Protein AF-A0A8H6Z156-F1 (afdb_monomer_lite)

pLDDT: mean 81.82, std 13.38, range [43.88, 96.25]

InterPro domains:
  IPR012334 Pectin lyase fold [G3DSA:2.160.20.10] (2-120)

Sequence (120 aa):
MHRRYFENVWVWNADHDLEDPNQTQINAFSGRGVLIESTKGPVWLVGTASEHHVIHQYAFHKTQNLYATPYFQPTPKPPAPLSINPTYGDPSSDTNDAWGLVISSSYNIFVYGARLYSFF

Radius of gyration: 14.64 Å; chains: 1; bounding box: 39×29×43 Å

Foldseek 3Di:
DDEAEDEPAEADFAQFDPPDPVRHGDDGEAAEAAAAQDQDYDYEAHHYEAEDYAQEREEYENHENYEEAYEYEWDDFPPPPDDDDVVRVTDDSPDRTHYHYHYYNYDNYHYDHYHYDYDD

Structure (mmCIF, N/CA/C/O backbone):
data_AF-A0A8H6Z156-F1
#
_entry.id   AF-A0A8H6Z156-F1
#
loop_
_atom_site.group_PDB
_atom_site.id
_atom_site.type_symbol
_atom_site.label_atom_id
_atom_site.label_alt_id
_atom_site.label_comp_id
_atom_site.label_asym_id
_atom_site.label_entity_id
_atom_site.label_seq_id
_atom_site.pdbx_PDB_ins_code
_atom_site.Cartn_x
_atom_site.Cartn_y
_atom_site.Cartn_z
_atom_site.occupancy
_atom_site.B_iso_or_equiv
_atom_site.auth_seq_id
_atom_site.auth_comp_id
_atom_site.auth_asym_id
_atom_site.auth_atom_id
_atom_site.pdbx_PDB_model_num
ATOM 1 N N . MET A 1 1 ? -24.969 1.685 10.508 1.00 53.16 1 MET A N 1
ATOM 2 C CA . MET A 1 1 ? -23.613 1.087 10.493 1.00 53.16 1 MET A CA 1
ATOM 3 C C . MET A 1 1 ? -23.134 1.094 9.053 1.00 53.16 1 MET A C 1
ATOM 5 O O . MET A 1 1 ? -23.853 0.562 8.222 1.00 53.16 1 MET A O 1
ATOM 9 N N . HIS A 1 2 ? -21.999 1.719 8.740 1.00 67.88 2 HIS A N 1
ATOM 10 C CA . HIS A 1 2 ? -21.467 1.719 7.373 1.00 67.88 2 HIS A CA 1
ATOM 11 C C . HIS A 1 2 ? -20.406 0.626 7.267 1.00 67.88 2 HIS A C 1
ATOM 13 O O . HIS A 1 2 ? -19.397 0.687 7.964 1.00 67.88 2 HIS A O 1
ATOM 19 N N . ARG A 1 3 ? -20.680 -0.386 6.442 1.00 84.06 3 ARG A N 1
ATOM 20 C CA . ARG A 1 3 ? -19.738 -1.457 6.096 1.00 84.06 3 ARG A CA 1
ATOM 21 C C . ARG A 1 3 ? -18.994 -1.043 4.832 1.00 84.06 3 ARG A C 1
ATOM 23 O O . ARG A 1 3 ? -19.595 -0.402 3.973 1.00 84.06 3 ARG A O 1
ATOM 30 N N . ARG A 1 4 ? -17.719 -1.409 4.712 1.00 90.69 4 ARG A N 1
ATOM 31 C CA . ARG A 1 4 ? -16.949 -1.224 3.472 1.00 90.69 4 ARG A CA 1
ATOM 32 C C . ARG A 1 4 ? -16.453 -2.579 2.988 1.00 90.69 4 ARG A C 1
ATOM 34 O O . ARG A 1 4 ? -15.948 -3.360 3.791 1.00 90.69 4 ARG A O 1
ATOM 41 N N . TYR A 1 5 ? -16.632 -2.848 1.703 1.00 92.25 5 TYR A N 1
ATOM 42 C CA . TYR A 1 5 ? -16.248 -4.100 1.063 1.00 92.25 5 TYR A CA 1
ATOM 43 C C . TYR A 1 5 ? -15.506 -3.768 -0.224 1.00 92.25 5 TYR A C 1
ATOM 45 O O . TYR A 1 5 ? -16.060 -3.089 -1.087 1.00 92.25 5 TYR A O 1
ATOM 53 N N . PHE A 1 6 ? -14.261 -4.214 -0.317 1.00 94.25 6 PHE A N 1
ATOM 54 C CA . PHE A 1 6 ? -13.412 -4.068 -1.487 1.00 94.25 6 PHE A CA 1
ATOM 55 C C . PHE A 1 6 ? -12.941 -5.459 -1.886 1.00 94.25 6 PHE A C 1
ATOM 57 O O . PHE A 1 6 ? -12.284 -6.140 -1.098 1.00 94.25 6 PHE A O 1
ATOM 64 N N . GLU A 1 7 ? -13.286 -5.868 -3.099 1.00 90.88 7 GLU A N 1
ATOM 65 C CA . GLU A 1 7 ? -12.881 -7.145 -3.671 1.00 90.88 7 GLU A CA 1
ATOM 66 C C . GLU A 1 7 ? -12.267 -6.919 -5.043 1.00 90.88 7 GLU A C 1
ATOM 68 O O . GLU A 1 7 ? -12.774 -6.096 -5.805 1.00 90.88 7 GLU A O 1
ATOM 73 N N . ASN A 1 8 ? -11.179 -7.637 -5.333 1.00 85.88 8 ASN A N 1
ATOM 74 C CA . ASN A 1 8 ? -10.465 -7.552 -6.607 1.00 85.88 8 ASN A CA 1
ATOM 75 C C . ASN A 1 8 ? -10.062 -6.108 -6.971 1.00 85.88 8 ASN A C 1
ATOM 77 O O . ASN A 1 8 ? -10.282 -5.631 -8.084 1.00 85.88 8 ASN A O 1
ATOM 81 N N . VAL A 1 9 ? -9.510 -5.389 -5.989 1.00 93.69 9 VAL A N 1
ATOM 82 C CA . VAL A 1 9 ? -9.015 -4.019 -6.164 1.00 93.69 9 VAL A CA 1
ATOM 83 C C . VAL A 1 9 ? -7.495 -4.039 -6.192 1.00 93.69 9 VAL A C 1
ATOM 85 O O . VAL A 1 9 ? -6.869 -4.453 -5.215 1.00 93.69 9 VAL A O 1
ATOM 88 N N . TRP A 1 10 ? -6.920 -3.535 -7.282 1.00 93.12 10 TRP A N 1
ATOM 89 C CA . TRP A 1 10 ? -5.481 -3.351 -7.434 1.00 93.12 10 TRP A CA 1
ATOM 90 C C . TRP A 1 10 ? -5.141 -1.860 -7.432 1.00 93.12 10 TRP A C 1
ATOM 92 O O . TRP A 1 10 ? -5.555 -1.106 -8.310 1.00 93.12 10 TRP A O 1
ATOM 102 N N . VAL A 1 11 ? -4.424 -1.429 -6.399 1.00 95.88 11 VAL A N 1
ATOM 103 C CA . VAL A 1 11 ? -3.926 -0.063 -6.229 1.00 95.88 11 VAL A CA 1
ATOM 104 C C . VAL A 1 11 ? -2.462 -0.049 -6.657 1.00 95.88 11 VAL A C 1
ATOM 106 O O . VAL A 1 11 ? -1.562 -0.223 -5.840 1.00 95.88 11 VAL A O 1
ATOM 109 N N . TRP A 1 12 ? -2.244 0.079 -7.959 1.00 93.75 12 TRP A N 1
ATOM 110 C CA . TRP A 1 12 ? -0.927 -0.033 -8.578 1.00 93.75 12 TRP A CA 1
ATOM 111 C C . TRP A 1 12 ? -0.348 1.348 -8.888 1.00 93.75 12 TRP A C 1
ATOM 113 O O . TRP A 1 12 ? -0.961 2.136 -9.613 1.00 93.75 12 TRP A O 1
ATOM 123 N N . ASN A 1 13 ? 0.830 1.648 -8.344 1.00 93.00 13 ASN A N 1
ATOM 124 C CA . ASN A 1 13 ? 1.691 2.694 -8.879 1.00 93.00 13 ASN A CA 1
ATOM 125 C C . ASN A 1 13 ? 2.601 2.066 -9.947 1.00 93.00 13 ASN A C 1
ATOM 127 O O . ASN A 1 13 ? 3.186 1.014 -9.712 1.00 93.00 13 ASN A O 1
ATOM 131 N N . ALA A 1 14 ? 2.676 2.673 -11.129 1.00 92.94 14 ALA A N 1
ATOM 132 C CA . ALA A 1 14 ? 3.244 2.007 -12.295 1.00 92.94 14 ALA A CA 1
ATOM 133 C C . ALA A 1 14 ? 4.758 1.770 -12.172 1.00 92.94 14 ALA A C 1
ATOM 135 O O . ALA A 1 14 ? 5.519 2.721 -11.990 1.00 92.94 14 ALA A O 1
ATOM 136 N N . ASP A 1 15 ? 5.187 0.513 -12.311 1.00 91.44 15 ASP A N 1
ATOM 137 C CA . ASP A 1 15 ? 6.601 0.124 -12.406 1.00 91.44 15 ASP A CA 1
ATOM 138 C C . ASP A 1 15 ? 7.095 0.004 -13.860 1.00 91.44 15 ASP A C 1
ATOM 140 O O . ASP A 1 15 ? 8.297 0.085 -14.111 1.00 91.44 15 ASP A O 1
ATOM 144 N N . HIS A 1 16 ? 6.183 -0.124 -14.828 1.00 93.25 16 HIS A N 1
ATOM 145 C CA . HIS A 1 16 ? 6.489 -0.169 -16.260 1.00 93.25 16 HIS A CA 1
ATOM 146 C C . HIS A 1 16 ? 5.397 0.496 -17.107 1.00 93.25 16 HIS A C 1
ATOM 148 O O . HIS A 1 16 ? 4.269 0.704 -16.656 1.00 93.25 16 HIS A O 1
ATOM 154 N N . ASP A 1 17 ? 5.750 0.839 -18.345 1.00 93.50 17 ASP A N 1
ATOM 155 C CA . ASP A 1 17 ? 4.799 1.303 -19.356 1.00 93.50 17 ASP A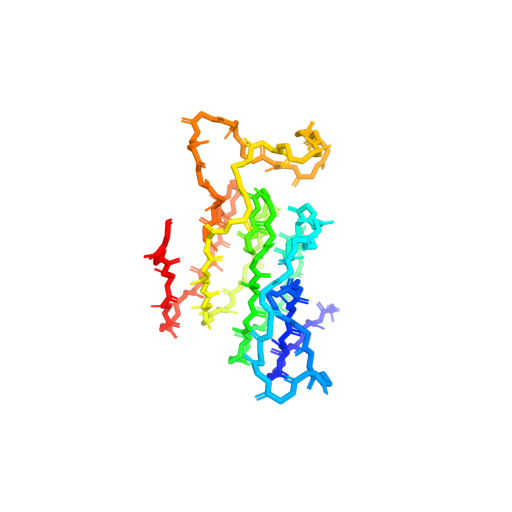 CA 1
ATOM 156 C C . ASP A 1 17 ? 3.953 0.124 -19.873 1.00 93.50 17 ASP A C 1
ATOM 158 O O . ASP A 1 17 ? 4.497 -0.882 -20.332 1.00 93.50 17 ASP A O 1
ATOM 162 N N . LEU A 1 18 ? 2.624 0.247 -19.790 1.00 93.75 18 LEU A N 1
ATOM 163 C CA . LEU A 1 18 ? 1.677 -0.783 -20.235 1.00 93.75 18 LEU A CA 1
ATOM 164 C C . LEU A 1 18 ? 1.612 -0.922 -21.760 1.00 93.75 18 LEU A C 1
ATOM 166 O O . LEU A 1 18 ? 1.237 -1.983 -22.258 1.00 93.75 18 LEU A O 1
ATOM 170 N N . GLU A 1 19 ? 1.946 0.139 -22.492 1.00 96.25 19 GLU A N 1
ATOM 171 C CA . GLU A 1 19 ? 1.815 0.197 -23.948 1.00 96.25 19 GLU A CA 1
ATOM 172 C C . GLU A 1 19 ? 3.136 -0.124 -24.663 1.00 96.25 19 GLU A C 1
ATOM 174 O O . GLU A 1 19 ? 3.146 -0.356 -25.875 1.00 96.25 19 GLU A O 1
ATOM 179 N N . ASP A 1 20 ? 4.257 -0.172 -23.936 1.00 95.38 20 ASP A N 1
ATOM 180 C CA . ASP A 1 20 ? 5.530 -0.621 -24.491 1.00 95.38 20 ASP A CA 1
ATOM 181 C C . ASP A 1 20 ? 5.599 -2.158 -24.470 1.00 95.38 20 ASP A C 1
ATOM 183 O O . ASP A 1 20 ? 5.660 -2.758 -23.392 1.00 95.38 20 ASP A O 1
ATOM 187 N N . PRO A 1 21 ? 5.660 -2.837 -25.632 1.00 94.12 21 PRO A N 1
ATOM 188 C CA . PRO A 1 21 ? 5.776 -4.294 -25.678 1.00 94.12 21 PRO A CA 1
ATOM 189 C C . PRO A 1 21 ? 7.052 -4.828 -25.010 1.00 94.12 21 PRO A C 1
ATOM 191 O O . PRO A 1 21 ? 7.117 -6.015 -24.695 1.00 94.12 21 PRO A O 1
ATOM 194 N N . ASN A 1 22 ? 8.061 -3.981 -24.785 1.00 95.31 22 ASN A N 1
ATOM 195 C CA . ASN A 1 22 ? 9.273 -4.342 -24.053 1.00 95.31 22 ASN A CA 1
ATOM 196 C C . ASN A 1 22 ? 9.129 -4.199 -22.529 1.00 95.31 22 ASN A C 1
ATOM 198 O O . ASN A 1 22 ? 10.097 -4.471 -21.823 1.00 95.31 22 ASN A O 1
ATOM 202 N N . GLN A 1 23 ? 7.962 -3.773 -22.027 1.00 89.31 23 GLN A N 1
ATOM 203 C CA . GLN A 1 23 ? 7.699 -3.510 -20.607 1.00 89.31 23 GLN A CA 1
ATOM 204 C C . GLN A 1 23 ? 8.772 -2.616 -19.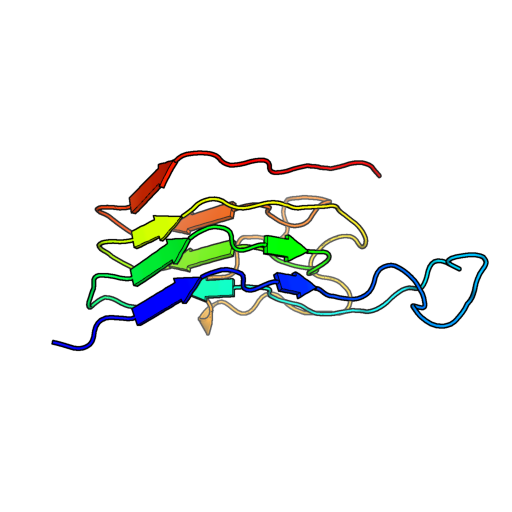980 1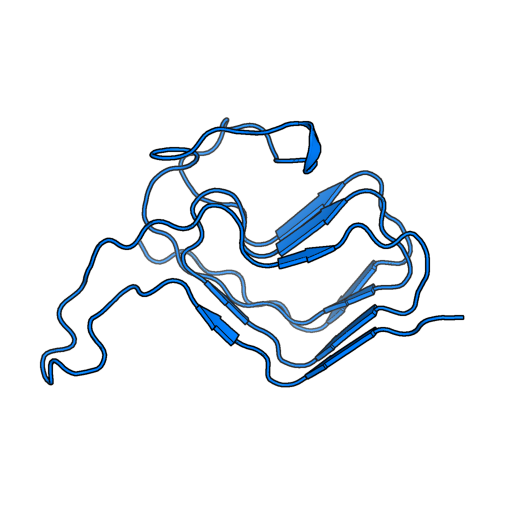.00 89.31 23 GLN A C 1
ATOM 206 O O . GLN A 1 23 ? 9.330 -2.918 -18.922 1.00 89.31 23 GLN A O 1
ATOM 211 N N . THR A 1 24 ? 9.105 -1.524 -20.671 1.00 93.00 24 THR A N 1
ATOM 212 C CA . THR A 1 24 ? 10.138 -0.597 -20.212 1.00 93.00 24 THR A CA 1
ATOM 213 C C . THR A 1 24 ? 9.784 -0.076 -18.824 1.00 93.00 24 THR A C 1
ATOM 215 O O . THR A 1 24 ? 8.714 0.499 -18.614 1.00 93.00 24 THR A O 1
ATOM 218 N N . GLN A 1 25 ? 10.699 -0.285 -17.875 1.00 91.88 25 GLN A N 1
ATOM 219 C CA . GLN A 1 25 ? 10.531 0.172 -16.502 1.00 91.88 25 GLN A CA 1
ATOM 220 C C . GLN A 1 25 ? 10.524 1.696 -16.434 1.00 91.88 25 GLN A C 1
ATOM 222 O O . GLN A 1 25 ? 11.322 2.375 -17.089 1.00 91.88 25 GLN A O 1
ATOM 227 N N . ILE A 1 26 ? 9.644 2.227 -15.594 1.00 88.00 26 ILE A N 1
ATOM 228 C CA . ILE A 1 26 ? 9.511 3.658 -15.347 1.00 88.00 26 ILE A CA 1
ATOM 229 C C . ILE A 1 26 ? 9.615 3.949 -13.855 1.00 88.00 26 ILE A C 1
ATOM 231 O O . ILE A 1 26 ? 9.367 3.097 -13.009 1.00 88.00 26 ILE A O 1
ATOM 235 N N . ASN A 1 27 ? 9.949 5.195 -13.528 1.00 88.06 27 ASN A N 1
ATOM 236 C CA . ASN A 1 27 ? 9.894 5.684 -12.157 1.00 88.06 27 ASN A CA 1
ATOM 237 C C . ASN A 1 27 ? 8.659 6.574 -11.991 1.00 88.06 27 ASN A C 1
ATOM 239 O O . ASN A 1 27 ? 8.697 7.761 -12.327 1.00 88.06 27 ASN A O 1
ATOM 243 N N . ALA A 1 28 ? 7.570 6.006 -11.474 1.00 86.44 28 ALA A N 1
ATOM 244 C CA . ALA A 1 28 ? 6.400 6.753 -11.022 1.00 86.44 28 ALA A CA 1
ATOM 245 C C . ALA A 1 28 ? 6.411 6.871 -9.493 1.00 86.44 28 ALA A C 1
ATOM 247 O O . ALA A 1 28 ? 6.777 5.932 -8.788 1.00 86.44 28 ALA A O 1
ATOM 248 N N . PHE A 1 29 ? 5.991 8.016 -8.952 1.00 85.19 29 PHE A N 1
ATOM 249 C CA . PHE A 1 29 ? 6.083 8.284 -7.515 1.00 85.19 29 PHE A CA 1
ATOM 250 C C . PHE A 1 29 ? 4.708 8.559 -6.906 1.00 85.19 29 PHE A C 1
ATOM 252 O O . PHE A 1 29 ? 4.127 9.625 -7.110 1.00 85.19 29 PHE A O 1
ATOM 259 N N . SER A 1 30 ? 4.221 7.622 -6.093 1.00 90.25 30 SER A N 1
ATOM 260 C CA . SER A 1 30 ? 3.033 7.788 -5.252 1.00 90.25 30 SER A CA 1
ATOM 261 C C . SER A 1 30 ? 3.366 7.499 -3.793 1.00 90.25 30 SER A C 1
ATOM 263 O O . SER A 1 30 ? 4.079 6.551 -3.493 1.00 90.25 30 SER A O 1
ATOM 265 N N . GLY A 1 31 ? 2.853 8.301 -2.860 1.00 87.69 31 GLY A N 1
ATOM 266 C CA . GLY A 1 31 ? 3.248 8.193 -1.451 1.00 87.69 31 GLY A CA 1
ATOM 267 C C . GLY A 1 31 ? 2.664 7.001 -0.731 1.00 87.69 31 GLY A C 1
ATOM 268 O O . GLY A 1 31 ? 3.378 6.290 -0.036 1.00 87.69 31 GLY A O 1
ATOM 269 N N . ARG A 1 32 ? 1.358 6.800 -0.861 1.00 93.38 32 ARG A N 1
ATOM 270 C CA . ARG A 1 32 ? 0.589 5.892 -0.012 1.00 93.38 32 ARG A CA 1
ATOM 271 C C . ARG A 1 32 ? -0.327 5.069 -0.893 1.00 93.38 32 ARG A C 1
ATOM 273 O O . ARG A 1 32 ? -0.979 5.637 -1.766 1.00 93.38 32 ARG A O 1
ATOM 280 N N . GLY A 1 33 ? -0.378 3.772 -0.627 1.00 94.38 33 GLY A N 1
ATOM 281 C CA . GLY A 1 33 ? -1.350 2.874 -1.228 1.00 94.38 33 GLY A CA 1
ATOM 282 C C . GLY A 1 33 ? -2.704 2.981 -0.539 1.00 94.38 33 GLY A C 1
ATOM 283 O O . GLY A 1 33 ? -3.437 3.959 -0.674 1.00 94.38 33 GLY A O 1
ATOM 284 N N . VAL A 1 34 ? -3.032 1.973 0.256 1.00 95.38 34 VAL A N 1
ATOM 285 C CA . VAL A 1 34 ? -4.272 1.869 1.019 1.00 95.38 34 VAL A CA 1
ATOM 286 C C . VAL A 1 34 ? -4.050 2.315 2.465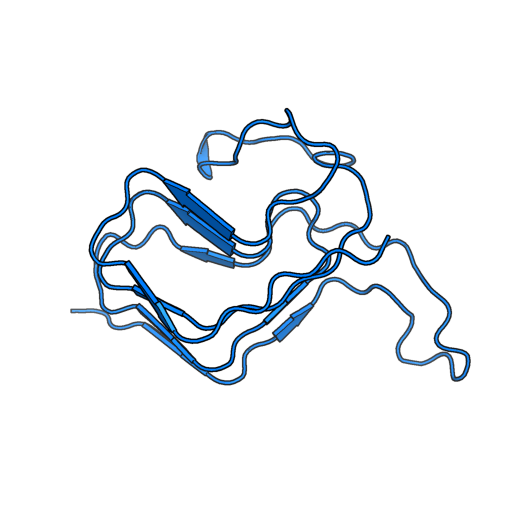 1.00 95.38 34 VAL A C 1
ATOM 288 O O . VAL A 1 34 ? -3.359 1.652 3.234 1.00 95.38 34 VAL A O 1
ATOM 291 N N . LEU A 1 35 ? -4.698 3.410 2.865 1.00 94.88 35 LEU A N 1
ATOM 292 C CA . LEU A 1 35 ? -4.794 3.849 4.260 1.00 94.88 35 LEU A CA 1
ATOM 293 C C . LEU A 1 35 ? -6.214 3.597 4.789 1.00 94.88 35 LEU A C 1
ATOM 295 O O . LEU A 1 35 ? -7.187 4.110 4.235 1.00 94.88 35 LEU A O 1
ATOM 299 N N . ILE A 1 36 ? -6.342 2.831 5.876 1.00 93.69 36 ILE A N 1
ATOM 300 C CA . ILE A 1 36 ? -7.614 2.605 6.572 1.00 93.69 36 ILE A CA 1
ATOM 301 C C . ILE A 1 36 ? -7.546 3.178 7.986 1.00 93.69 36 ILE A C 1
ATOM 303 O O . ILE A 1 36 ? -6.866 2.636 8.856 1.00 93.69 36 ILE A O 1
ATOM 307 N N . GLU A 1 37 ? -8.354 4.212 8.224 1.00 92.25 37 GLU A N 1
ATOM 308 C CA . GLU A 1 37 ? -8.507 4.870 9.533 1.00 92.25 37 GLU A CA 1
ATOM 309 C C . GLU A 1 37 ? -9.889 4.658 10.160 1.00 92.25 37 GLU A C 1
ATOM 311 O O . GLU A 1 37 ? -10.319 5.366 11.075 1.00 92.25 37 GLU A O 1
ATOM 316 N N . SER A 1 38 ? -10.665 3.710 9.631 1.00 88.25 38 SER A N 1
ATOM 317 C CA . SER A 1 38 ? -12.041 3.573 10.079 1.00 88.25 38 SER A CA 1
ATOM 318 C C . SER A 1 38 ? -12.146 2.922 11.455 1.00 88.25 38 SER A C 1
ATOM 320 O O . SER A 1 38 ? -11.973 1.723 11.620 1.00 88.25 38 SER A O 1
ATOM 322 N N . THR A 1 39 ? -12.591 3.699 12.436 1.00 84.94 39 THR A N 1
ATOM 323 C CA . THR A 1 39 ? -12.988 3.202 13.766 1.00 84.94 39 THR A CA 1
ATOM 324 C C . THR A 1 39 ? -14.343 2.482 13.766 1.00 84.94 39 THR A C 1
ATOM 326 O O . THR A 1 39 ? -14.784 1.975 14.793 1.00 84.94 39 THR A O 1
ATOM 329 N N . LYS A 1 40 ? -15.042 2.455 12.621 1.00 79.75 40 LYS A N 1
ATOM 330 C CA . LYS A 1 40 ? -16.358 1.831 12.444 1.00 79.75 40 LYS A CA 1
ATOM 331 C C . LYS A 1 40 ? -16.253 0.770 11.353 1.00 79.75 40 LYS A C 1
ATOM 333 O O . LYS A 1 40 ? -15.936 1.092 10.212 1.00 79.75 40 LYS A O 1
ATOM 338 N N . GLY A 1 41 ? -16.544 -0.475 11.709 1.00 73.12 41 GLY A N 1
ATOM 339 C CA . GLY A 1 41 ? -16.405 -1.623 10.817 1.00 73.12 41 GLY A CA 1
ATOM 340 C C . GLY A 1 41 ? -17.713 -2.379 10.547 1.00 73.12 41 GLY A C 1
ATOM 341 O O . GLY A 1 41 ? -18.787 -1.960 11.000 1.00 73.12 41 GLY A O 1
ATOM 342 N N . PRO A 1 42 ? -17.621 -3.519 9.834 1.00 89.00 42 PRO A N 1
ATOM 343 C CA . PRO A 1 42 ? -16.383 -4.108 9.303 1.00 89.00 42 PRO A CA 1
ATOM 344 C C . PRO A 1 42 ? -15.865 -3.460 8.005 1.00 89.00 42 PRO A C 1
ATOM 346 O O . PRO A 1 42 ? -16.643 -2.906 7.218 1.00 89.00 42 PRO A O 1
ATOM 349 N N . VAL A 1 43 ? -14.550 -3.581 7.788 1.00 92.75 43 VAL A N 1
ATOM 350 C CA . VAL A 1 43 ? -13.871 -3.338 6.503 1.00 92.75 43 VAL A CA 1
ATOM 351 C C . VAL A 1 43 ? -13.340 -4.668 5.970 1.00 92.75 43 VAL A C 1
ATOM 353 O O . VAL A 1 43 ? -12.572 -5.347 6.649 1.00 92.75 43 VAL A O 1
ATOM 356 N N . TRP A 1 44 ? -13.734 -5.028 4.753 1.00 92.88 44 TRP A N 1
ATOM 357 C CA . TRP A 1 44 ? -13.284 -6.246 4.081 1.00 92.88 44 TRP A CA 1
ATOM 358 C C . TRP A 1 44 ? -12.423 -5.887 2.876 1.00 92.88 44 TRP A C 1
ATOM 360 O O . TRP A 1 44 ? -12.886 -5.163 1.995 1.00 92.88 44 TRP A O 1
ATOM 370 N N . LEU A 1 45 ? -11.191 -6.392 2.855 1.00 93.38 45 LEU A N 1
ATOM 371 C CA . LEU A 1 45 ? -10.261 -6.323 1.733 1.00 93.38 45 LEU A CA 1
ATOM 372 C C . LEU A 1 45 ? -10.019 -7.758 1.245 1.00 93.38 45 LEU A C 1
ATOM 374 O O . LEU A 1 45 ? -9.229 -8.496 1.833 1.00 93.38 45 LEU A O 1
ATOM 378 N N . VAL A 1 46 ? -10.745 -8.178 0.212 1.00 88.19 46 VAL A N 1
ATOM 379 C CA . VAL A 1 46 ? -10.731 -9.556 -0.298 1.00 88.19 46 VAL A CA 1
ATOM 380 C C . VAL A 1 46 ? -9.998 -9.596 -1.634 1.00 88.19 46 VAL A C 1
ATOM 382 O O . VAL A 1 46 ? -10.469 -9.038 -2.620 1.00 88.19 46 VAL A O 1
ATOM 385 N N . GLY A 1 47 ? -8.824 -10.230 -1.679 1.00 83.06 47 GLY A N 1
ATOM 386 C CA . GLY A 1 47 ? -8.030 -10.300 -2.910 1.00 83.06 47 GLY A CA 1
ATOM 387 C C . GLY A 1 47 ? -7.637 -8.917 -3.434 1.00 83.06 47 GLY A C 1
ATOM 388 O O . GLY A 1 47 ? -7.781 -8.649 -4.623 1.00 83.06 47 GLY A O 1
ATOM 389 N N . THR A 1 48 ? -7.220 -8.014 -2.541 1.00 92.06 48 THR A N 1
ATOM 390 C CA . THR A 1 48 ? -6.718 -6.693 -2.937 1.00 92.06 48 THR A CA 1
ATOM 391 C C . THR A 1 48 ? -5.196 -6.696 -3.028 1.00 92.06 48 THR A C 1
ATOM 393 O O . THR A 1 48 ? -4.530 -7.447 -2.315 1.00 92.06 48 THR A O 1
ATOM 396 N N . ALA A 1 49 ? -4.652 -5.826 -3.872 1.00 88.25 49 ALA A N 1
ATOM 397 C CA . ALA A 1 49 ? -3.218 -5.584 -3.987 1.00 88.25 49 ALA A CA 1
ATOM 398 C C . ALA A 1 49 ? -2.929 -4.078 -3.939 1.00 88.25 49 ALA A C 1
ATOM 400 O O . ALA A 1 49 ? -3.738 -3.274 -4.407 1.00 88.25 49 ALA A O 1
ATOM 401 N N . SER A 1 50 ? -1.787 -3.694 -3.370 1.00 94.06 50 SER A N 1
ATOM 402 C CA . SER A 1 50 ? -1.296 -2.319 -3.407 1.00 94.06 50 SER A CA 1
ATOM 403 C C . SER A 1 50 ? 0.215 -2.322 -3.574 1.00 94.06 50 SER A C 1
ATOM 405 O O . SER A 1 50 ? 0.911 -2.995 -2.818 1.00 94.06 50 SER A O 1
ATOM 407 N N . GLU A 1 51 ? 0.715 -1.626 -4.591 1.00 90.25 51 GLU A N 1
ATOM 408 C CA . GLU A 1 51 ? 2.078 -1.838 -5.081 1.00 90.25 51 GLU A CA 1
ATOM 409 C C . GLU A 1 51 ? 2.790 -0.539 -5.463 1.00 90.25 51 GLU A C 1
ATOM 411 O O . GLU A 1 51 ? 2.179 0.409 -5.957 1.00 90.25 51 GLU A O 1
ATOM 416 N N . HIS A 1 52 ? 4.110 -0.541 -5.249 1.00 89.00 52 HIS A N 1
ATOM 417 C CA . HIS A 1 52 ? 5.066 0.499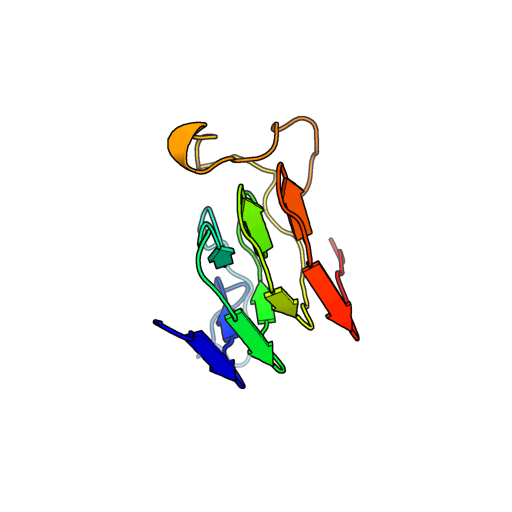 -5.645 1.00 89.00 52 HIS A CA 1
ATOM 418 C C . HIS A 1 52 ? 4.822 1.889 -5.036 1.00 89.00 52 HIS A C 1
ATOM 420 O O . HIS A 1 52 ? 5.256 2.902 -5.583 1.00 89.00 52 HIS A O 1
ATOM 426 N N . HIS A 1 53 ? 4.158 1.974 -3.882 1.00 90.38 53 HIS A N 1
ATOM 427 C CA . HIS A 1 53 ? 4.043 3.230 -3.141 1.00 90.38 53 HIS A CA 1
ATOM 428 C C . HIS A 1 53 ? 5.263 3.469 -2.247 1.00 90.38 53 HIS A C 1
ATOM 430 O O . HIS A 1 53 ? 5.768 2.550 -1.608 1.00 90.38 53 HIS A O 1
ATOM 436 N N . VAL A 1 54 ? 5.705 4.721 -2.166 1.00 87.12 54 VAL A N 1
ATOM 437 C CA . VAL A 1 54 ? 6.971 5.128 -1.548 1.00 87.12 54 VAL A CA 1
ATOM 438 C C . VAL A 1 54 ? 6.973 4.984 -0.025 1.00 87.12 54 VAL A C 1
ATOM 440 O O . VAL A 1 54 ? 8.019 4.720 0.536 1.00 87.12 54 VAL A O 1
ATOM 443 N N . ILE A 1 55 ? 5.852 5.171 0.676 1.00 88.69 55 ILE A N 1
ATOM 444 C CA . ILE A 1 55 ? 5.812 5.155 2.153 1.00 88.69 55 ILE A CA 1
ATOM 445 C C . ILE A 1 55 ? 5.284 3.813 2.664 1.00 88.69 55 ILE A C 1
ATOM 447 O O . ILE A 1 55 ? 5.920 3.156 3.489 1.00 88.69 55 ILE A O 1
ATOM 451 N N . HIS A 1 56 ? 4.109 3.403 2.186 1.00 90.38 56 HIS A N 1
ATOM 452 C CA . HIS A 1 56 ? 3.490 2.138 2.560 1.00 90.38 56 HIS A CA 1
ATOM 453 C C . HIS A 1 56 ? 2.487 1.667 1.506 1.00 90.38 56 HIS A C 1
ATOM 455 O O . HIS A 1 56 ? 1.834 2.481 0.845 1.00 90.38 56 HIS A O 1
ATOM 461 N N . GLN A 1 57 ? 2.274 0.356 1.439 1.00 92.06 57 GLN A N 1
ATOM 462 C CA . GLN A 1 57 ? 1.226 -0.226 0.598 1.00 92.06 57 GLN A CA 1
ATOM 463 C C . GLN A 1 57 ? -0.087 -0.319 1.347 1.00 92.06 57 GLN A C 1
ATOM 465 O O . GLN A 1 57 ? -1.119 0.119 0.864 1.00 92.06 57 GLN A O 1
ATOM 470 N N . TYR A 1 58 ? -0.034 -0.818 2.579 1.00 93.62 58 TYR A N 1
ATOM 471 C CA . TYR A 1 58 ? -1.176 -0.869 3.474 1.00 93.62 58 TYR A CA 1
ATOM 472 C C . TYR A 1 58 ? -0.803 -0.229 4.804 1.00 93.62 58 TYR A C 1
ATOM 474 O O . TYR A 1 58 ? 0.172 -0.627 5.438 1.00 93.62 58 TYR A O 1
ATOM 482 N N . ALA A 1 59 ? -1.600 0.734 5.253 1.00 93.31 59 ALA A N 1
ATOM 483 C CA . ALA A 1 59 ? -1.516 1.296 6.591 1.00 93.31 59 ALA A CA 1
ATOM 484 C C . ALA A 1 59 ? -2.885 1.243 7.267 1.00 93.31 59 ALA A C 1
ATOM 486 O O . ALA A 1 59 ? -3.883 1.749 6.756 1.00 93.31 59 ALA A O 1
ATOM 487 N N . PHE A 1 60 ? -2.929 0.620 8.437 1.00 92.44 60 PHE A N 1
ATOM 488 C CA . PHE A 1 60 ? -4.100 0.497 9.294 1.00 92.44 60 PHE A CA 1
ATOM 489 C C . PHE A 1 60 ? -3.825 1.305 10.561 1.00 92.44 60 PHE A C 1
ATOM 491 O O . PHE A 1 60 ? -3.093 0.858 11.447 1.00 92.44 60 PHE A O 1
ATOM 498 N N . HIS A 1 61 ? -4.378 2.517 10.631 1.00 89.56 61 HIS A N 1
ATOM 499 C CA . HIS A 1 61 ? -4.110 3.465 11.710 1.00 89.56 61 HIS A CA 1
ATOM 500 C C . HIS A 1 61 ? -5.387 3.742 12.499 1.00 89.56 61 HIS A C 1
ATOM 502 O O . HIS A 1 61 ? -6.380 4.187 11.934 1.00 89.56 61 HIS A O 1
ATOM 508 N N . LYS A 1 62 ? -5.389 3.480 13.811 1.00 85.38 62 LYS A N 1
ATOM 509 C CA . LYS A 1 62 ? -6.571 3.685 14.677 1.00 85.38 62 LYS A CA 1
ATOM 510 C C . LYS A 1 62 ? -7.844 2.986 14.157 1.00 85.38 62 LYS A C 1
ATOM 512 O O . LYS A 1 62 ? -8.954 3.451 14.407 1.00 85.38 62 LYS A O 1
ATOM 517 N N . THR A 1 63 ? -7.702 1.871 13.437 1.00 79.75 63 THR A N 1
ATOM 518 C CA . THR A 1 63 ? -8.812 1.155 12.785 1.00 79.75 63 THR A CA 1
ATOM 519 C C . THR A 1 63 ? -9.204 -0.116 13.532 1.00 79.75 63 THR A C 1
ATOM 521 O O . THR A 1 63 ? -8.469 -0.609 14.394 1.00 79.75 63 THR A O 1
ATOM 524 N N . GLN A 1 64 ? -10.404 -0.628 13.245 1.00 76.75 64 GLN A N 1
ATOM 525 C CA . GLN A 1 64 ? -10.964 -1.793 13.927 1.00 76.75 64 GLN A CA 1
ATOM 526 C C . GLN A 1 64 ? -11.834 -2.665 13.019 1.00 76.75 64 GLN A C 1
ATOM 528 O O . GLN A 1 64 ? -12.608 -2.148 12.212 1.00 76.75 64 GLN A O 1
ATOM 533 N N . ASN A 1 65 ? -11.811 -3.982 13.252 1.00 72.50 65 ASN A N 1
ATOM 534 C CA . ASN A 1 65 ? -12.638 -4.982 12.558 1.00 72.50 65 ASN A CA 1
ATOM 535 C C . ASN A 1 65 ? -12.343 -5.038 11.048 1.00 72.50 65 ASN A C 1
ATOM 537 O O . ASN A 1 65 ? -13.218 -4.775 10.216 1.00 72.50 65 ASN A O 1
ATOM 541 N N . LEU A 1 66 ? -11.092 -5.356 10.715 1.00 73.88 66 LEU A N 1
ATOM 542 C CA . LEU A 1 66 ? -10.585 -5.400 9.344 1.00 73.88 66 LEU A CA 1
ATOM 543 C C . LEU A 1 66 ? -10.163 -6.820 8.958 1.00 73.88 66 LEU A C 1
ATOM 545 O O . LEU A 1 66 ? -9.507 -7.486 9.753 1.00 73.88 66 LEU A O 1
ATOM 549 N N . TYR A 1 67 ? -10.495 -7.246 7.739 1.00 74.62 67 TYR A N 1
ATOM 550 C CA . TYR A 1 67 ? -9.978 -8.466 7.107 1.00 74.62 67 TYR A CA 1
ATOM 551 C C . TYR A 1 67 ? -9.156 -8.125 5.850 1.00 74.62 67 TYR A C 1
ATOM 553 O O . TYR A 1 67 ? -9.634 -7.313 5.056 1.00 74.62 67 TYR A O 1
ATOM 561 N N . ALA A 1 68 ? -7.967 -8.715 5.648 1.00 59.06 68 ALA A N 1
ATOM 562 C CA . ALA A 1 68 ? -7.108 -8.432 4.482 1.00 59.06 68 ALA A CA 1
ATOM 563 C C . ALA A 1 68 ? -6.253 -9.603 3.957 1.00 59.06 68 ALA A C 1
ATOM 565 O O . ALA A 1 68 ? -5.883 -10.498 4.720 1.00 59.06 68 ALA A O 1
ATOM 566 N N . THR A 1 69 ? -5.871 -9.523 2.668 1.00 47.97 69 THR A N 1
ATOM 567 C CA . THR A 1 69 ? -4.976 -10.468 1.961 1.00 47.97 69 THR A CA 1
ATOM 568 C C . THR A 1 69 ? -3.974 -9.769 0.984 1.00 47.97 69 THR A C 1
ATOM 570 O O . THR A 1 69 ? -4.205 -9.801 -0.222 1.00 47.97 69 THR A O 1
ATOM 573 N N . PRO A 1 70 ? -2.910 -9.072 1.450 1.00 48.16 70 PRO A N 1
ATOM 574 C CA . PRO A 1 70 ? -2.122 -8.111 0.631 1.00 48.16 70 PRO A CA 1
ATOM 575 C C . PRO A 1 70 ? -0.908 -8.669 -0.166 1.00 48.16 70 PRO A C 1
ATOM 577 O O . PRO A 1 70 ? -0.373 -9.715 0.207 1.00 48.16 70 PRO A O 1
ATOM 580 N N . TYR A 1 71 ? -0.422 -7.918 -1.184 1.00 43.88 71 TYR A N 1
ATOM 581 C CA . TYR A 1 71 ? 0.800 -8.147 -2.014 1.00 43.88 71 TYR A CA 1
ATOM 582 C C . TYR A 1 71 ? 1.695 -6.868 -2.140 1.00 43.88 71 TYR A C 1
ATOM 584 O O . TYR A 1 71 ? 1.124 -5.790 -2.008 1.00 43.88 71 TYR A O 1
ATOM 592 N N . PHE A 1 72 ? 3.037 -6.935 -2.360 1.00 48.00 72 PHE A N 1
ATOM 593 C CA . PHE A 1 72 ? 3.940 -5.751 -2.581 1.00 48.00 72 PHE A CA 1
ATOM 594 C C . PHE A 1 72 ? 5.264 -6.017 -3.372 1.00 48.00 72 PHE A C 1
ATOM 596 O O . PHE A 1 72 ? 5.716 -7.152 -3.314 1.00 48.00 72 PHE A O 1
ATOM 603 N N . GLN A 1 73 ? 5.895 -4.984 -3.999 1.00 50.03 73 GLN A N 1
ATOM 604 C CA . GLN A 1 73 ? 7.301 -4.862 -4.501 1.00 50.03 73 GLN A CA 1
ATOM 605 C C . GLN A 1 73 ? 7.908 -3.410 -4.470 1.00 50.03 73 GLN A C 1
ATOM 607 O O . GLN A 1 73 ? 7.128 -2.459 -4.502 1.00 50.03 73 GLN A O 1
ATOM 612 N N . PRO A 1 74 ? 9.259 -3.192 -4.485 1.00 48.78 74 PRO A N 1
ATOM 613 C CA . PRO A 1 74 ? 9.916 -2.079 -3.758 1.00 48.78 74 PRO A CA 1
ATOM 614 C C . PRO A 1 74 ? 10.903 -1.146 -4.530 1.00 48.78 74 PRO A C 1
ATOM 616 O O . PRO A 1 74 ? 12.117 -1.297 -4.437 1.00 48.78 74 PRO A O 1
ATOM 619 N N . THR A 1 75 ? 10.478 -0.078 -5.205 1.00 46.19 75 THR A N 1
ATOM 620 C CA . THR A 1 75 ? 11.423 1.019 -5.562 1.00 46.19 75 THR A CA 1
ATOM 621 C C . THR A 1 75 ? 10.632 2.311 -5.770 1.00 46.19 75 THR A C 1
ATOM 623 O O . THR A 1 75 ? 9.615 2.229 -6.458 1.00 46.19 75 THR A O 1
ATOM 626 N N . PRO A 1 76 ? 10.989 3.498 -5.212 1.00 55.16 76 PRO A N 1
ATOM 627 C CA . PRO A 1 76 ? 12.245 3.991 -4.590 1.00 55.16 76 PRO A CA 1
ATOM 628 C C . PRO A 1 76 ? 12.313 3.968 -3.040 1.00 55.16 76 PRO A C 1
ATOM 630 O O . PRO A 1 76 ? 11.359 3.585 -2.367 1.00 55.16 76 PRO A O 1
ATOM 633 N N . LYS A 1 77 ? 13.426 4.478 -2.472 1.00 56.19 77 LYS A N 1
ATOM 634 C CA . LYS A 1 77 ? 13.627 4.653 -1.020 1.00 56.19 77 LYS A CA 1
ATOM 635 C C . LYS A 1 77 ? 12.611 5.633 -0.391 1.00 56.19 77 LYS A C 1
ATOM 637 O O . LYS A 1 77 ? 12.589 6.807 -0.776 1.00 56.19 77 LYS A O 1
ATOM 642 N N . PRO A 1 78 ? 11.870 5.231 0.657 1.00 55.50 78 PRO A N 1
ATOM 643 C CA . PRO A 1 78 ? 11.018 6.129 1.425 1.00 55.50 78 PRO A CA 1
ATOM 644 C C . PRO A 1 78 ? 11.794 7.235 2.154 1.00 55.50 78 PRO A C 1
ATOM 646 O O . PRO A 1 78 ? 12.923 7.019 2.600 1.00 55.50 78 PRO A O 1
ATOM 649 N N . PRO A 1 79 ? 11.177 8.408 2.383 1.00 62.94 79 PRO A N 1
ATOM 650 C CA . PRO A 1 79 ? 9.901 8.857 1.831 1.00 62.94 79 PRO A CA 1
ATOM 651 C C . PRO A 1 79 ? 10.077 9.572 0.481 1.00 62.94 79 PRO A C 1
ATOM 653 O O . PRO A 1 79 ? 9.088 10.008 -0.095 1.00 62.94 79 PRO A O 1
ATOM 656 N N . ALA A 1 80 ? 11.310 9.722 -0.016 1.00 60.84 80 ALA A N 1
ATOM 657 C CA . ALA A 1 80 ? 11.631 10.554 -1.171 1.00 60.84 80 ALA A CA 1
ATOM 658 C C . ALA A 1 80 ? 10.960 10.039 -2.462 1.00 60.84 80 ALA A C 1
ATOM 660 O O . ALA A 1 80 ? 10.980 8.839 -2.724 1.00 60.84 80 ALA A O 1
ATOM 661 N N . PRO A 1 81 ? 10.388 10.924 -3.302 1.00 64.00 81 PRO A N 1
ATOM 662 C CA . PRO A 1 81 ? 10.436 12.396 -3.269 1.00 64.00 81 PRO A CA 1
ATOM 663 C C . PRO A 1 81 ? 9.373 13.066 -2.374 1.00 64.00 81 PRO A C 1
ATOM 665 O O . PRO A 1 81 ? 9.153 14.272 -2.460 1.00 64.00 81 PRO A O 1
ATOM 668 N N . LEU A 1 82 ? 8.682 12.301 -1.537 1.00 76.00 82 LEU A N 1
ATOM 669 C CA . LEU A 1 82 ? 7.574 12.745 -0.699 1.00 76.00 82 LEU A CA 1
ATOM 670 C C . LEU A 1 82 ? 8.018 12.926 0.759 1.00 76.00 82 LEU A C 1
ATOM 672 O O . LEU A 1 82 ? 9.137 12.597 1.151 1.00 76.00 82 LEU A O 1
ATOM 676 N N . SER A 1 83 ? 7.137 13.500 1.574 1.00 79.31 83 SER A N 1
ATOM 677 C CA . SER A 1 83 ? 7.374 13.721 2.998 1.00 79.31 83 SER A CA 1
ATOM 678 C C . SER A 1 83 ? 6.462 12.855 3.862 1.00 79.31 83 SER A C 1
ATOM 680 O O . SER A 1 83 ? 5.299 12.601 3.526 1.00 79.31 83 SER A O 1
ATOM 682 N N . ILE A 1 84 ? 7.005 12.436 5.007 1.00 79.94 84 ILE A N 1
ATOM 683 C CA . ILE A 1 84 ? 6.221 11.861 6.100 1.00 79.94 84 ILE A CA 1
ATOM 684 C C . ILE A 1 84 ? 5.267 12.930 6.619 1.00 79.94 84 ILE A C 1
ATOM 686 O O . ILE A 1 84 ? 5.664 14.065 6.891 1.00 79.94 84 ILE A O 1
ATOM 690 N N . ASN A 1 85 ? 4.009 12.548 6.790 1.00 81.06 85 ASN A N 1
ATOM 691 C CA . ASN A 1 85 ? 2.967 13.383 7.344 1.00 81.06 85 ASN A CA 1
ATOM 692 C C . ASN A 1 85 ? 2.298 12.666 8.535 1.00 81.06 85 ASN A C 1
ATOM 694 O O . ASN A 1 85 ? 1.523 11.724 8.337 1.00 81.06 85 ASN A O 1
ATOM 698 N N . PRO A 1 86 ? 2.534 13.141 9.775 1.00 81.00 86 PRO A N 1
ATOM 699 C CA . PRO A 1 86 ? 1.943 12.566 10.983 1.00 81.00 86 PRO A CA 1
ATOM 700 C C . PRO A 1 86 ? 0.410 12.531 10.981 1.00 81.00 86 PRO A C 1
ATOM 702 O O . PRO A 1 86 ? -0.175 11.703 11.677 1.00 81.00 86 PRO A O 1
ATOM 705 N N . THR A 1 87 ? -0.254 13.398 10.205 1.00 82.06 87 THR A N 1
ATOM 706 C CA . THR A 1 87 ? -1.717 13.406 10.067 1.00 82.06 87 THR A CA 1
ATOM 707 C C . THR A 1 87 ? -2.259 12.076 9.547 1.00 82.06 87 THR A C 1
ATOM 709 O O . THR A 1 87 ? -3.351 11.696 9.949 1.00 82.06 87 THR A O 1
ATOM 712 N N . TYR A 1 88 ? -1.498 11.357 8.716 1.00 77.88 88 TYR A N 1
ATOM 713 C CA . TYR A 1 88 ? -1.909 10.073 8.132 1.00 77.88 88 TYR A CA 1
ATOM 714 C C . TYR A 1 88 ? -1.399 8.852 8.908 1.00 77.88 88 TYR A C 1
ATOM 716 O O . TYR A 1 88 ? -1.597 7.719 8.478 1.00 77.88 88 TYR A O 1
ATOM 724 N N . GLY A 1 89 ? -0.730 9.064 10.047 1.00 76.81 89 GLY A N 1
ATOM 725 C CA . GLY A 1 89 ? -0.125 7.971 10.806 1.00 76.81 89 GLY A CA 1
ATOM 726 C C . GLY A 1 89 ? 1.025 7.286 10.064 1.00 76.81 89 GLY A C 1
ATOM 727 O O . GLY A 1 89 ? 1.247 6.092 10.271 1.00 76.81 89 GLY A O 1
ATOM 728 N N . ASP A 1 90 ? 1.729 8.026 9.202 1.00 82.44 90 ASP A N 1
ATOM 729 C CA . ASP A 1 90 ? 2.881 7.509 8.467 1.00 82.44 90 ASP A CA 1
ATOM 730 C C . ASP A 1 90 ? 3.932 6.909 9.422 1.00 82.44 90 ASP A C 1
ATOM 732 O O . ASP A 1 90 ? 4.226 7.500 10.469 1.00 82.44 90 ASP A O 1
ATOM 736 N N . PRO A 1 91 ? 4.531 5.759 9.067 1.00 78.00 91 PRO A N 1
ATOM 737 C CA . PRO A 1 91 ? 5.646 5.189 9.816 1.00 78.00 91 PRO A CA 1
ATOM 738 C C . PRO A 1 91 ? 6.900 6.073 9.701 1.00 78.00 91 PRO A C 1
ATOM 740 O O . PRO A 1 91 ? 7.045 6.841 8.747 1.00 78.00 91 PRO A O 1
ATOM 743 N N . SER A 1 92 ? 7.831 5.953 10.655 1.00 73.31 92 SER A N 1
ATOM 744 C CA . SER A 1 92 ? 9.119 6.651 10.568 1.00 73.31 92 SER A CA 1
ATOM 745 C C . SER A 1 92 ? 9.927 6.184 9.348 1.00 73.31 92 SER A C 1
ATOM 747 O O . SER A 1 92 ? 9.835 5.032 8.916 1.00 73.31 92 SER A O 1
ATOM 749 N N . SER A 1 93 ? 10.742 7.083 8.786 1.00 64.88 93 SER A N 1
ATOM 750 C CA . SER A 1 93 ? 11.585 6.831 7.603 1.00 64.88 93 SER A CA 1
ATOM 751 C C . SER A 1 93 ? 12.862 6.058 7.932 1.00 64.88 93 SER A C 1
ATOM 753 O O . SER A 1 93 ? 13.854 6.172 7.217 1.00 64.88 93 SER A O 1
ATOM 755 N N . ASP A 1 94 ? 12.885 5.299 9.025 1.00 65.44 94 ASP A N 1
ATOM 756 C CA . ASP A 1 94 ? 14.107 4.645 9.516 1.00 65.44 94 ASP A CA 1
ATOM 757 C C . ASP A 1 94 ? 14.470 3.393 8.694 1.00 65.44 94 ASP A C 1
ATOM 759 O O . ASP A 1 94 ? 15.369 2.632 9.044 1.00 65.44 94 ASP A O 1
ATOM 763 N N . THR A 1 95 ? 13.758 3.174 7.589 1.00 65.31 95 THR A N 1
ATOM 764 C CA . THR A 1 95 ? 13.897 2.040 6.679 1.00 65.31 95 THR A CA 1
ATOM 765 C C . THR A 1 95 ? 14.271 2.545 5.288 1.00 65.31 95 THR A C 1
ATOM 767 O O . THR A 1 95 ? 13.915 3.655 4.891 1.00 65.31 95 THR A O 1
ATOM 770 N N . ASN A 1 96 ? 15.043 1.746 4.548 1.00 71.44 96 ASN A N 1
ATOM 771 C CA . ASN A 1 96 ? 15.429 2.077 3.174 1.00 71.44 96 ASN A CA 1
ATOM 772 C C . ASN A 1 96 ? 14.349 1.700 2.147 1.00 71.44 96 ASN A C 1
ATOM 774 O O . ASN A 1 96 ? 14.487 2.088 0.992 1.00 71.44 96 ASN A O 1
ATOM 778 N N . ASP A 1 97 ? 13.273 1.036 2.582 1.00 77.12 97 ASP A N 1
ATOM 779 C CA . ASP A 1 97 ? 12.237 0.425 1.746 1.00 77.12 97 ASP A CA 1
ATOM 780 C C . ASP A 1 97 ? 10.842 0.715 2.296 1.00 77.12 97 ASP A C 1
ATOM 782 O O . ASP A 1 97 ? 10.661 0.869 3.506 1.00 77.12 97 ASP A O 1
ATOM 786 N N . ALA A 1 98 ? 9.843 0.791 1.414 1.00 83.31 98 ALA A N 1
ATOM 787 C CA . ALA A 1 98 ? 8.474 1.076 1.828 1.00 83.31 98 ALA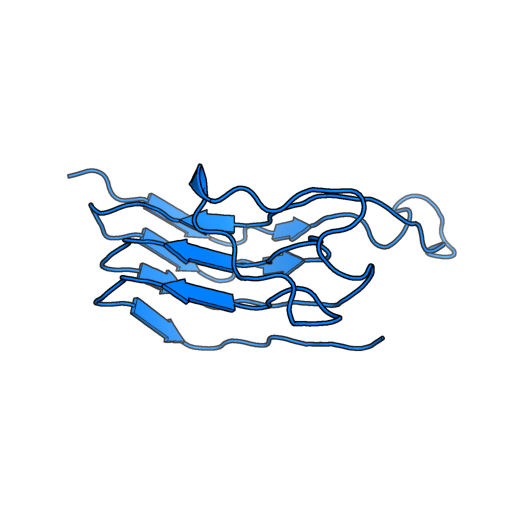 A CA 1
ATOM 788 C C . ALA A 1 98 ? 7.897 -0.061 2.674 1.00 83.31 98 ALA A C 1
ATOM 790 O O . ALA A 1 98 ? 8.204 -1.240 2.485 1.00 83.31 98 ALA A O 1
ATOM 791 N N . TRP A 1 99 ? 6.984 0.279 3.580 1.00 86.62 99 TRP A N 1
ATOM 792 C CA . TRP A 1 99 ? 6.332 -0.734 4.398 1.00 86.62 99 TRP A CA 1
ATOM 793 C C . TRP A 1 99 ? 5.281 -1.505 3.590 1.00 86.62 99 TRP A C 1
ATOM 795 O O . TRP A 1 99 ? 4.323 -0.925 3.074 1.00 86.62 99 TRP A O 1
ATOM 805 N N . GLY A 1 100 ? 5.399 -2.834 3.542 1.00 87.38 100 GLY A N 1
ATOM 806 C CA . GLY A 1 100 ? 4.367 -3.695 2.950 1.00 87.38 100 GLY A CA 1
ATOM 807 C C . GLY A 1 100 ? 3.034 -3.627 3.711 1.00 87.38 100 GLY A C 1
ATOM 808 O O . GLY A 1 100 ? 1.966 -3.543 3.110 1.00 87.38 100 GLY A O 1
ATOM 809 N N . LEU A 1 101 ? 3.091 -3.612 5.045 1.00 90.12 101 LEU A N 1
ATOM 810 C CA . LEU A 1 101 ? 1.932 -3.458 5.921 1.00 90.12 101 LEU A CA 1
ATOM 811 C C . LEU A 1 101 ? 2.346 -2.771 7.225 1.00 90.12 101 LEU A C 1
ATOM 813 O O . LEU A 1 101 ? 3.262 -3.227 7.905 1.00 90.12 101 LEU A O 1
ATOM 817 N N . VAL A 1 102 ? 1.623 -1.720 7.601 1.00 90.94 102 VAL A N 1
ATOM 818 C CA . VAL A 1 102 ? 1.760 -1.026 8.886 1.00 90.94 102 VAL A CA 1
ATOM 819 C C . VAL A 1 102 ? 0.448 -1.130 9.644 1.00 90.94 102 VAL A C 1
ATOM 821 O O . VAL A 1 102 ? -0.607 -0.779 9.122 1.00 90.94 102 VAL A O 1
ATOM 824 N N . ILE A 1 103 ? 0.505 -1.573 10.898 1.00 90.81 103 ILE A N 1
ATOM 825 C CA . ILE A 1 103 ? -0.647 -1.575 11.803 1.00 90.81 103 ILE A CA 1
ATOM 826 C C . ILE A 1 103 ? -0.261 -0.790 13.047 1.00 90.81 103 ILE A C 1
ATOM 828 O O . ILE A 1 103 ? 0.665 -1.163 13.762 1.00 90.81 103 ILE A O 1
ATOM 832 N N . SER A 1 104 ? -0.977 0.294 13.324 1.00 91.69 104 SER A N 1
ATOM 833 C CA . SER A 1 104 ? -0.716 1.143 14.483 1.00 91.69 104 SER A CA 1
ATOM 834 C C . SER A 1 104 ? -2.011 1.515 15.196 1.00 91.69 104 SER A C 1
ATOM 836 O O . SER A 1 104 ? -3.026 1.840 14.575 1.00 91.69 104 SER A O 1
ATOM 838 N N . SER A 1 105 ? -1.991 1.443 16.531 1.00 90.38 105 SER A N 1
ATOM 839 C CA . SER A 1 105 ? -3.132 1.784 17.400 1.00 90.38 105 SER A CA 1
ATOM 840 C C . SER A 1 105 ? -4.467 1.127 16.997 1.00 90.38 105 SER A C 1
ATOM 842 O O . SER A 1 105 ? -5.523 1.730 17.157 1.00 90.38 105 SER A O 1
ATOM 844 N N . SER A 1 106 ? -4.428 -0.087 16.440 1.00 89.69 106 SER A N 1
ATOM 845 C CA . SER A 1 106 ? -5.583 -0.773 15.841 1.00 89.69 106 SER A CA 1
ATOM 846 C C . SER A 1 106 ? -5.864 -2.102 16.546 1.00 89.69 106 SER A C 1
ATOM 848 O O . SER A 1 106 ? -4.947 -2.707 17.099 1.00 89.69 106 SER A O 1
ATOM 850 N N . TYR A 1 107 ? -7.112 -2.576 16.527 1.00 89.31 107 TYR A N 1
ATOM 851 C CA . TYR A 1 107 ? -7.499 -3.858 17.139 1.00 89.31 107 TYR A CA 1
ATOM 852 C C . TYR A 1 107 ? -8.529 -4.622 16.297 1.00 89.31 107 TYR A C 1
ATOM 854 O O . TYR A 1 107 ? -9.185 -4.042 15.440 1.00 89.31 107 TYR A O 1
ATOM 862 N N . ASN A 1 108 ? -8.691 -5.929 16.530 1.00 89.69 108 ASN A N 1
ATOM 863 C CA . ASN A 1 108 ? -9.536 -6.813 15.707 1.00 89.69 108 ASN A CA 1
ATOM 864 C C . ASN A 1 108 ? -9.171 -6.750 14.213 1.00 89.69 108 ASN A C 1
ATOM 866 O O . ASN A 1 108 ? -10.024 -6.506 13.356 1.00 89.69 108 ASN A O 1
ATOM 870 N N . ILE A 1 109 ? -7.884 -6.929 13.915 1.00 90.31 109 ILE A N 1
ATOM 871 C CA . ILE A 1 109 ? -7.362 -6.994 12.551 1.00 90.31 109 ILE A CA 1
ATOM 872 C C . ILE A 1 109 ? -7.040 -8.452 12.229 1.00 90.31 109 ILE A C 1
ATOM 874 O O . ILE A 1 109 ? -6.270 -9.093 12.940 1.00 90.31 109 ILE A O 1
ATOM 878 N N . PHE A 1 110 ? -7.629 -8.962 11.156 1.00 89.94 110 PHE A N 1
ATOM 879 C CA . PHE A 1 110 ? -7.464 -10.319 10.661 1.00 89.94 110 PHE A CA 1
ATOM 880 C C . PHE A 1 110 ? -6.795 -10.261 9.288 1.00 89.94 110 PHE A C 1
ATOM 882 O O . PHE A 1 110 ? -7.319 -9.658 8.358 1.00 89.94 110 PHE A O 1
ATOM 889 N N . VAL A 1 111 ? -5.631 -10.883 9.140 1.00 88.31 111 VAL A N 1
ATOM 890 C CA . VAL A 1 111 ? -4.935 -10.967 7.849 1.00 88.31 111 VAL A CA 1
ATOM 891 C C . VAL A 1 111 ? -4.777 -12.440 7.501 1.00 88.31 111 VAL A C 1
ATOM 893 O O . VAL A 1 111 ? -4.116 -13.173 8.231 1.00 88.31 111 VAL A O 1
ATOM 896 N N . TYR A 1 112 ? -5.405 -12.885 6.413 1.00 80.75 112 TYR A N 1
ATOM 897 C CA . TYR A 1 112 ? -5.480 -14.300 6.036 1.00 80.75 112 TYR A CA 1
ATOM 898 C C . TYR A 1 112 ? -4.964 -14.511 4.616 1.00 80.75 112 TYR A C 1
ATOM 900 O O . TYR A 1 112 ? -5.714 -14.469 3.650 1.00 80.75 112 TYR A O 1
ATOM 908 N N . GLY A 1 113 ? -3.665 -14.779 4.501 1.00 74.19 113 GLY A N 1
ATOM 909 C CA . GLY A 1 113 ? -2.985 -14.888 3.212 1.00 74.19 113 GLY A CA 1
ATOM 910 C C . GLY A 1 113 ? -2.411 -13.541 2.792 1.00 74.19 113 GLY A C 1
ATOM 911 O O . GLY A 1 113 ? -3.031 -12.794 2.049 1.00 74.19 113 GLY A O 1
ATOM 912 N N . ALA A 1 114 ? -1.213 -13.237 3.285 1.00 79.75 114 ALA A N 1
ATOM 913 C CA . ALA A 1 114 ? -0.432 -12.073 2.885 1.00 79.75 114 ALA A CA 1
ATOM 914 C C . ALA A 1 114 ? 0.833 -12.532 2.163 1.00 79.75 114 ALA A C 1
ATOM 916 O O . ALA A 1 114 ? 1.454 -13.524 2.552 1.00 79.75 114 ALA A O 1
ATOM 917 N N . ARG A 1 115 ? 1.222 -11.797 1.130 1.00 71.69 115 ARG A N 1
ATOM 918 C CA . ARG A 1 115 ? 2.415 -12.039 0.327 1.00 71.69 115 ARG A CA 1
ATOM 919 C C . ARG A 1 115 ? 3.146 -10.719 0.077 1.00 71.69 115 ARG A C 1
ATOM 921 O O . ARG A 1 115 ? 3.069 -10.149 -0.996 1.00 71.69 115 ARG A O 1
ATOM 928 N N . LEU A 1 116 ? 3.832 -10.211 1.093 1.00 81.12 116 LEU A N 1
ATOM 929 C CA . LEU A 1 116 ? 4.560 -8.943 1.019 1.00 81.12 116 LEU A CA 1
ATOM 930 C C . LEU A 1 116 ? 5.968 -9.211 0.484 1.00 81.12 116 LEU A C 1
ATOM 932 O O . LEU A 1 116 ? 6.752 -9.855 1.182 1.00 81.12 116 LEU A O 1
ATOM 936 N N . TYR A 1 117 ? 6.288 -8.764 -0.728 1.00 71.06 117 TYR A N 1
ATOM 937 C CA . TYR A 1 117 ? 7.594 -9.027 -1.321 1.00 71.06 117 TYR A CA 1
ATOM 938 C C . TYR A 1 117 ? 8.464 -7.778 -1.417 1.00 71.06 117 TYR A C 1
ATOM 940 O O . TYR A 1 117 ? 7.988 -6.646 -1.435 1.00 71.06 117 TYR A O 1
ATOM 948 N N . SER A 1 118 ? 9.764 -8.023 -1.515 1.00 76.75 118 SER A N 1
ATOM 949 C CA . SER A 1 118 ? 10.767 -7.064 -1.946 1.00 76.75 118 SER A CA 1
ATOM 950 C C . SER A 1 118 ? 11.714 -7.812 -2.888 1.00 76.75 118 SER A C 1
ATOM 952 O O . SER A 1 118 ? 12.165 -8.907 -2.554 1.00 76.75 118 SER A O 1
ATOM 954 N N . PHE A 1 119 ? 11.912 -7.289 -4.098 1.00 70.19 119 PHE A N 1
ATOM 955 C CA . PHE A 1 119 ? 12.674 -7.955 -5.161 1.00 70.19 119 PHE A CA 1
ATOM 956 C C . PHE A 1 119 ? 13.890 -7.148 -5.636 1.00 70.19 119 PHE A C 1
ATOM 958 O O . PHE A 1 119 ? 14.714 -7.701 -6.364 1.00 70.19 119 PHE A O 1
ATOM 965 N N . PHE A 1 120 ? 14.008 -5.886 -5.215 1.00 68.62 120 PHE A N 1
ATOM 966 C CA . PHE A 1 120 ? 15.059 -4.940 -5.591 1.00 68.62 120 PHE A CA 1
ATOM 967 C C . PHE A 1 120 ? 15.483 -4.123 -4.372 1.00 68.62 120 PHE A C 1
ATOM 969 O O . PHE A 1 120 ? 14.632 -3.977 -3.463 1.00 68.62 120 PHE A O 1
#

Secondary structure (DSSP, 8-state):
---EEEES-EEEPPSB-SS-TT--B----EEEEEEE--SS--EEEES-EEESEEEEEEEEES-EEEEE--EE---S-SSTTS---GGGTPPPS-SSS-EEEEEES-EEEEE-S-EE----

Organism: NCBI:txid2733690